Protein AF-A0A535RV03-F1 (afdb_monomer)

Radius of gyration: 15.79 Å; Cα contacts (8 Å, |Δi|>4): 72; chains: 1; bounding box: 38×22×41 Å

pLDDT: mean 71.74, std 14.5, range [43.75, 90.19]

Foldseek 3Di:
DDDPNDQDAAEAADAEDDCVVVVCVVPDDPPPPDDDPQDHHYPVRSVVQVVVCVVVSPRYYYHPSVVVVVVVVVVVD

Sequence (77 aa):
MEIAGKVVLLVYPGVTATNFSNNLAEGRQPASMLAGATSVESAESVAEKILEAVETQAAEVYAENLKQALSSSTLRA

Nearest PDB structures (foldseek):
  8g93-assembly1_B  TM=7.622E-01  e=6.399E+00  Canis lupus familiaris

Structure (mmCIF, N/CA/C/O backbone):
data_AF-A0A535RV03-F1
#
_entry.id   AF-A0A535RV03-F1
#
loop_
_atom_site.group_PDB
_atom_site.id
_atom_site.type_symbol
_atom_site.label_atom_id
_atom_site.label_alt_id
_atom_site.label_comp_id
_atom_site.label_asym_id
_atom_site.label_entity_id
_atom_site.label_seq_id
_atom_site.pdbx_PDB_ins_code
_atom_site.Cartn_x
_atom_site.Cartn_y
_atom_site.Cartn_z
_atom_site.occupancy
_atom_site.B_iso_or_equiv
_atom_site.auth_seq_id
_atom_site.auth_comp_id
_atom_site.auth_asym_id
_atom_site.auth_atom_id
_atom_site.pdbx_PDB_model_num
ATOM 1 N N . MET A 1 1 ? -11.027 -3.131 8.394 1.00 71.44 1 MET A N 1
ATOM 2 C CA . MET A 1 1 ? -11.956 -4.272 8.597 1.00 71.44 1 MET A CA 1
ATOM 3 C C . MET A 1 1 ? -11.456 -5.087 9.778 1.00 71.44 1 MET A C 1
ATOM 5 O O . MET A 1 1 ? -10.249 -5.216 9.894 1.00 71.44 1 MET A O 1
ATOM 9 N N . GLU A 1 2 ? -12.311 -5.611 10.656 1.00 76.06 2 GLU A N 1
ATOM 10 C CA . GLU A 1 2 ? -11.856 -6.441 11.784 1.00 76.06 2 GLU A CA 1
ATOM 11 C C . GLU A 1 2 ? -12.246 -7.906 11.559 1.00 76.06 2 GLU A C 1
ATOM 13 O O . GLU A 1 2 ? -13.408 -8.206 11.290 1.00 76.06 2 G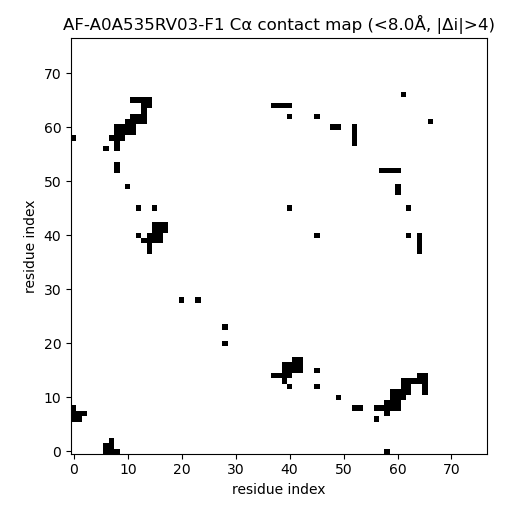LU A O 1
ATOM 18 N N . ILE A 1 3 ? -11.276 -8.819 11.640 1.00 77.75 3 ILE A N 1
ATOM 19 C CA . ILE A 1 3 ? -11.509 -10.265 11.548 1.00 77.75 3 ILE A CA 1
ATOM 20 C C . ILE A 1 3 ? -10.938 -10.912 12.805 1.00 77.75 3 ILE A C 1
ATOM 22 O O . ILE A 1 3 ? -9.727 -10.889 13.018 1.00 77.75 3 ILE A O 1
ATOM 26 N N . ALA A 1 4 ? -11.804 -11.502 13.632 1.00 84.94 4 ALA A N 1
ATOM 27 C CA . ALA A 1 4 ? -11.409 -12.201 14.858 1.00 84.94 4 ALA A CA 1
ATOM 28 C C . ALA A 1 4 ? -10.487 -11.367 15.781 1.00 84.94 4 ALA A C 1
ATOM 30 O O . ALA A 1 4 ? -9.459 -11.864 16.245 1.00 84.94 4 ALA A O 1
ATOM 31 N N . GLY A 1 5 ? -10.820 -10.091 16.013 1.00 83.44 5 GLY A N 1
ATOM 32 C CA . GLY A 1 5 ? -10.026 -9.205 16.872 1.00 83.44 5 GLY A CA 1
ATOM 33 C C . GLY A 1 5 ? -8.797 -8.581 16.204 1.00 83.44 5 GLY A C 1
ATOM 34 O O . GLY A 1 5 ? -7.986 -7.962 16.886 1.00 83.44 5 GLY A O 1
ATOM 35 N N . LYS A 1 6 ? -8.601 -8.779 14.893 1.00 80.56 6 LYS A N 1
ATOM 36 C CA . LYS A 1 6 ? -7.440 -8.266 14.149 1.00 80.56 6 LYS A CA 1
ATOM 37 C C . LYS A 1 6 ? -7.869 -7.238 13.118 1.00 80.56 6 LYS A C 1
ATOM 39 O O . LYS A 1 6 ? -8.755 -7.511 12.308 1.00 80.56 6 LYS A O 1
ATOM 44 N N . VAL A 1 7 ? -7.187 -6.097 13.108 1.00 83.38 7 VAL A N 1
ATOM 45 C CA . VAL A 1 7 ? -7.322 -5.097 12.048 1.00 83.38 7 VAL A CA 1
ATOM 46 C C . VAL A 1 7 ? -6.711 -5.658 10.764 1.00 83.38 7 VAL A C 1
ATOM 4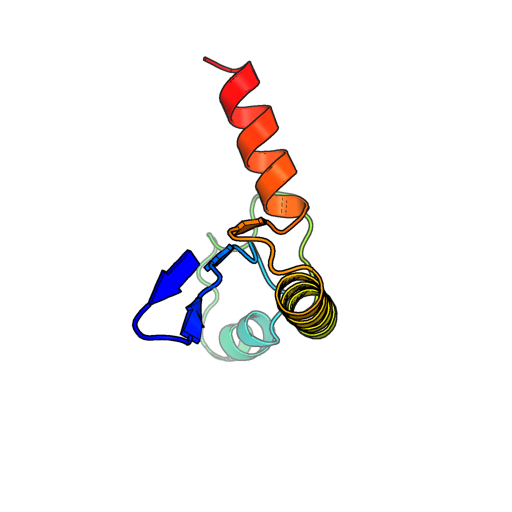8 O O . VAL A 1 7 ? -5.549 -6.058 10.728 1.00 83.38 7 VAL A O 1
ATOM 51 N N . VAL A 1 8 ? -7.525 -5.703 9.717 1.00 83.62 8 VAL A N 1
ATOM 52 C CA . VAL A 1 8 ? -7.165 -6.109 8.361 1.00 83.62 8 VAL A CA 1
ATOM 53 C C . VAL A 1 8 ? -7.368 -4.915 7.436 1.00 83.62 8 VAL A C 1
ATOM 55 O O . VAL A 1 8 ? -8.414 -4.251 7.476 1.00 83.62 8 VAL A O 1
ATOM 58 N N . LEU A 1 9 ? -6.350 -4.664 6.619 1.00 86.06 9 LEU A N 1
ATOM 59 C CA . LEU A 1 9 ? -6.222 -3.520 5.724 1.00 86.06 9 LEU A CA 1
ATOM 60 C C . LEU A 1 9 ? -5.877 -4.043 4.329 1.00 86.06 9 LEU A C 1
ATOM 62 O O . LEU A 1 9 ? -5.145 -5.029 4.199 1.00 86.06 9 LEU A O 1
ATOM 66 N N . LEU A 1 10 ? -6.388 -3.381 3.298 1.00 86.00 10 LEU A N 1
ATOM 67 C CA . LEU A 1 10 ? -6.051 -3.660 1.906 1.00 86.00 10 LEU A CA 1
ATOM 68 C C . LEU A 1 10 ? -5.230 -2.498 1.351 1.00 86.00 10 LEU A C 1
ATOM 70 O O . LEU A 1 10 ? -5.643 -1.343 1.435 1.00 86.00 10 LEU A O 1
ATOM 74 N N . VAL A 1 11 ? -4.066 -2.801 0.778 1.00 84.62 11 VAL A N 1
ATOM 75 C CA . VAL A 1 11 ? -3.185 -1.795 0.177 1.00 84.62 11 VAL A CA 1
ATOM 76 C C . VAL A 1 11 ? -2.985 -2.117 -1.296 1.00 84.62 11 VAL A C 1
ATOM 78 O O . VAL A 1 11 ? -2.585 -3.225 -1.653 1.00 84.62 11 VAL A O 1
ATOM 81 N N . TYR A 1 12 ? -3.253 -1.128 -2.143 1.00 86.06 12 TYR A N 1
ATOM 82 C CA . TYR A 1 12 ? -3.137 -1.195 -3.593 1.00 86.06 12 TYR A CA 1
ATOM 83 C C . TYR A 1 12 ? -1.991 -0.280 -4.053 1.00 86.06 12 TYR A C 1
ATOM 85 O O . TYR A 1 12 ? -2.219 0.899 -4.339 1.00 86.06 12 TYR A O 1
ATOM 93 N N . PRO A 1 13 ? -0.747 -0.788 -4.124 1.00 76.81 13 PRO A N 1
ATOM 94 C CA . PRO A 1 13 ? 0.451 0.035 -4.313 1.00 76.81 13 PRO A CA 1
ATOM 95 C C . PRO A 1 13 ? 0.693 0.501 -5.762 1.00 76.81 13 PRO A C 1
ATOM 97 O O . PRO A 1 13 ? 1.686 1.172 -6.032 1.00 76.81 13 PRO A O 1
ATOM 100 N N . GLY A 1 14 ? -0.182 0.152 -6.712 1.00 80.50 14 GLY A N 1
ATOM 101 C CA . GLY A 1 14 ? 0.015 0.489 -8.124 1.00 80.50 14 GLY A CA 1
ATOM 102 C C . GLY A 1 14 ? 1.308 -0.115 -8.686 1.00 80.50 14 GLY A C 1
ATOM 103 O O . GLY A 1 14 ? 1.593 -1.293 -8.472 1.00 80.50 14 GLY A O 1
ATOM 104 N N . VAL A 1 15 ? 2.085 0.689 -9.422 1.00 78.25 15 VAL A N 1
ATOM 105 C CA . VAL A 1 15 ? 3.427 0.311 -9.900 1.00 78.25 15 VAL A CA 1
ATOM 106 C C . VAL A 1 15 ? 4.481 0.779 -8.896 1.00 78.25 15 VAL A C 1
ATOM 108 O O . VAL A 1 15 ? 4.630 1.982 -8.667 1.00 78.25 15 VAL A O 1
ATOM 111 N N . THR A 1 16 ? 5.237 -0.169 -8.341 1.00 77.94 16 THR A N 1
ATOM 112 C CA . THR A 1 16 ? 6.342 0.092 -7.407 1.00 77.94 16 THR A CA 1
ATOM 113 C C . THR A 1 16 ? 7.691 -0.036 -8.114 1.00 77.94 16 THR A C 1
ATOM 115 O O . THR A 1 16 ? 7.946 -1.017 -8.818 1.00 77.94 16 THR A O 1
ATOM 118 N N . ALA A 1 17 ? 8.574 0.940 -7.909 1.00 76.69 17 ALA A N 1
ATOM 119 C CA . ALA A 1 17 ? 9.940 0.926 -8.397 1.00 76.69 17 ALA A CA 1
ATOM 120 C C . ALA A 1 17 ? 10.691 -0.161 -7.641 1.00 76.69 17 ALA A C 1
ATOM 122 O O . ALA A 1 17 ? 11.023 -0.037 -6.465 1.00 76.69 17 ALA A O 1
ATOM 123 N N . THR A 1 18 ? 10.945 -1.249 -8.347 1.00 71.75 18 THR A N 1
ATOM 124 C CA . THR A 1 18 ? 11.791 -2.330 -7.873 1.00 71.75 18 THR A CA 1
ATOM 125 C C . THR A 1 18 ? 12.986 -2.425 -8.803 1.00 71.75 18 THR A C 1
ATOM 127 O O . THR A 1 18 ? 12.904 -2.102 -9.990 1.00 71.75 18 THR A O 1
ATOM 130 N N . ASN A 1 19 ? 14.103 -2.944 -8.299 1.00 66.94 19 ASN A N 1
ATOM 131 C CA . ASN A 1 19 ? 15.262 -3.234 -9.143 1.00 66.94 19 ASN A CA 1
ATOM 132 C C . ASN A 1 19 ? 15.023 -4.452 -10.071 1.00 66.94 19 ASN A C 1
ATOM 134 O O . ASN A 1 19 ? 15.961 -5.002 -10.646 1.00 66.94 19 ASN A O 1
ATOM 138 N N . PHE A 1 20 ? 13.771 -4.909 -10.203 1.00 63.75 20 PHE A N 1
ATOM 139 C CA . PHE A 1 20 ? 13.359 -6.035 -11.035 1.00 63.75 20 PHE A CA 1
ATOM 140 C C . PHE A 1 20 ? 13.667 -5.783 -12.515 1.00 63.75 20 PHE A C 1
ATOM 142 O O . PHE A 1 20 ? 14.165 -6.674 -13.195 1.00 63.75 20 PHE A O 1
ATOM 149 N N . SER A 1 21 ? 13.484 -4.549 -12.994 1.00 53.34 21 SER A N 1
ATOM 150 C CA . SER A 1 21 ? 13.808 -4.147 -14.371 1.00 53.34 21 SER A CA 1
ATOM 151 C C . SER A 1 21 ? 15.307 -4.231 -14.676 1.00 53.34 21 SER A C 1
ATOM 153 O O . SER A 1 21 ? 15.684 -4.655 -15.766 1.00 53.34 21 SER A O 1
ATOM 155 N N . ASN A 1 22 ? 16.160 -3.882 -13.705 1.00 53.16 22 ASN A N 1
ATOM 156 C CA . ASN A 1 22 ? 17.614 -4.008 -13.841 1.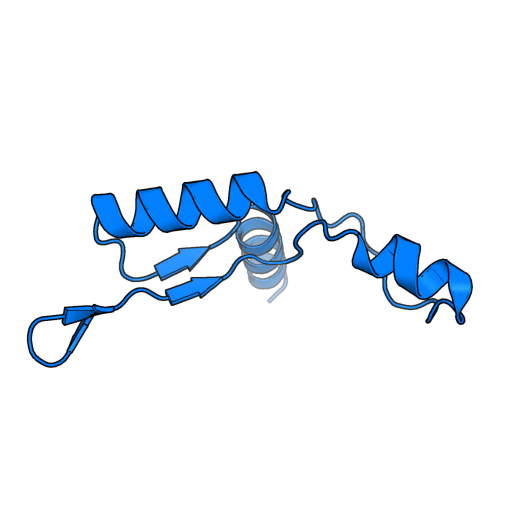00 53.16 22 ASN A CA 1
ATOM 157 C C . ASN A 1 22 ? 18.061 -5.479 -13.837 1.00 53.16 22 ASN A C 1
ATOM 159 O O . ASN A 1 22 ? 18.950 -5.835 -14.598 1.00 53.16 22 ASN A O 1
ATOM 163 N N . ASN A 1 23 ? 17.396 -6.349 -13.068 1.00 53.59 23 ASN A N 1
ATOM 164 C CA . ASN A 1 23 ? 17.647 -7.797 -13.105 1.00 53.59 23 ASN A CA 1
ATOM 165 C C . ASN A 1 23 ? 17.107 -8.467 -14.387 1.00 53.59 23 ASN A C 1
ATOM 167 O O . ASN A 1 23 ? 17.663 -9.452 -14.861 1.00 53.59 23 ASN A O 1
ATOM 171 N N . LEU A 1 24 ? 16.038 -7.933 -14.986 1.00 51.78 24 LEU A N 1
ATOM 172 C CA . LEU A 1 24 ? 15.491 -8.401 -16.268 1.00 51.78 24 LEU A CA 1
ATOM 173 C C . LEU A 1 24 ? 16.346 -7.992 -17.476 1.00 51.78 24 LEU A C 1
ATOM 175 O O . LEU A 1 24 ? 16.351 -8.692 -18.493 1.00 51.78 24 LEU A O 1
ATOM 179 N N . ALA A 1 25 ? 17.068 -6.871 -17.383 1.00 50.12 25 ALA A N 1
ATOM 180 C CA . ALA A 1 25 ? 17.965 -6.401 -18.438 1.00 50.12 25 ALA A CA 1
ATOM 181 C C . ALA A 1 25 ? 19.112 -7.391 -18.721 1.00 50.12 25 ALA A C 1
ATOM 183 O O . ALA A 1 25 ? 19.560 -7.482 -19.861 1.00 50.12 25 ALA A O 1
ATOM 184 N N . GLU A 1 26 ? 19.513 -8.202 -17.737 1.00 57.03 26 GLU A N 1
ATOM 185 C CA . GLU A 1 26 ? 20.500 -9.275 -17.918 1.00 57.03 26 GLU A CA 1
ATOM 186 C C . GLU A 1 26 ? 19.935 -10.515 -18.654 1.00 57.03 26 GLU A C 1
ATOM 188 O O . GLU A 1 26 ? 20.703 -11.380 -19.069 1.00 57.03 26 GLU A O 1
ATOM 193 N N . GLY A 1 27 ? 18.611 -10.608 -18.874 1.00 54.94 27 GLY A N 1
ATOM 194 C CA . GLY A 1 27 ? 17.954 -11.850 -19.322 1.00 54.94 27 GLY A CA 1
ATOM 195 C C . GLY A 1 27 ? 17.008 -11.793 -20.531 1.00 54.94 27 GLY A C 1
ATOM 196 O O . GLY A 1 27 ? 16.642 -12.862 -21.014 1.00 54.94 27 GLY A O 1
ATOM 197 N N . ARG A 1 28 ? 16.645 -10.606 -21.045 1.00 54.25 28 ARG A N 1
ATOM 198 C CA . ARG A 1 28 ? 15.657 -10.285 -22.118 1.00 54.25 28 ARG A CA 1
ATOM 199 C C . ARG A 1 28 ? 14.539 -9.423 -21.539 1.00 54.25 28 ARG A C 1
ATOM 201 O O . ARG A 1 28 ? 13.709 -9.890 -20.766 1.00 54.25 28 ARG A O 1
ATOM 208 N N . GLN A 1 29 ? 14.467 -8.178 -21.993 1.00 51.16 29 GLN A N 1
ATOM 209 C CA . GLN A 1 29 ? 13.344 -7.291 -21.704 1.00 51.16 29 GLN A CA 1
ATOM 210 C C . GLN A 1 29 ? 12.083 -7.765 -22.454 1.00 51.16 29 GLN A C 1
ATOM 212 O O . GLN A 1 29 ? 12.107 -7.817 -23.687 1.00 51.16 29 GLN A O 1
ATOM 217 N N . PRO A 1 30 ? 10.945 -8.043 -21.790 1.00 51.38 30 PRO A N 1
ATOM 218 C CA . PRO A 1 30 ? 9.662 -7.981 -22.468 1.00 51.38 30 PRO A CA 1
ATOM 219 C C . PRO A 1 30 ? 9.336 -6.503 -22.710 1.00 51.38 30 PRO A C 1
ATOM 221 O O . PRO A 1 30 ? 9.054 -5.748 -21.779 1.00 51.38 30 PRO A O 1
ATOM 224 N N . ALA A 1 31 ? 9.360 -6.095 -23.978 1.00 51.31 31 ALA A N 1
ATOM 225 C CA . ALA A 1 31 ? 9.124 -4.733 -24.470 1.00 51.31 31 ALA A CA 1
ATOM 226 C C . ALA A 1 31 ? 7.739 -4.123 -24.131 1.00 51.31 31 ALA A C 1
ATOM 228 O O . ALA A 1 31 ? 7.397 -3.067 -24.649 1.00 51.31 31 ALA A O 1
ATOM 229 N N . SER A 1 32 ? 6.932 -4.759 -23.272 1.00 51.06 32 SER A N 1
ATOM 230 C CA . SER A 1 32 ? 5.611 -4.255 -22.868 1.00 51.06 32 SER A CA 1
ATOM 231 C C . SER A 1 32 ? 5.583 -3.564 -21.499 1.00 51.06 32 SER A C 1
ATOM 233 O O . SER A 1 32 ? 4.569 -2.968 -21.155 1.00 51.06 32 SER A O 1
ATOM 235 N N . MET A 1 33 ? 6.668 -3.609 -20.711 1.00 51.00 33 MET A N 1
ATOM 236 C CA . MET A 1 33 ? 6.600 -3.184 -19.302 1.00 51.00 33 MET A CA 1
ATOM 237 C C . MET A 1 33 ? 6.723 -1.666 -19.074 1.00 51.00 33 MET A C 1
ATOM 239 O O . MET A 1 33 ? 6.466 -1.199 -17.971 1.00 51.00 33 MET A O 1
ATOM 243 N N . LEU A 1 34 ? 7.089 -0.875 -20.088 1.00 52.53 34 LEU A N 1
ATOM 244 C CA . LEU A 1 34 ? 7.298 0.573 -19.946 1.00 52.53 34 LEU A CA 1
ATOM 245 C C . LEU A 1 34 ? 6.844 1.330 -21.201 1.00 52.53 34 LEU A C 1
ATOM 247 O O . LEU A 1 34 ? 7.650 1.899 -21.929 1.00 52.53 34 LEU A O 1
ATOM 251 N N . ALA A 1 35 ? 5.541 1.333 -21.472 1.00 43.75 35 ALA A N 1
ATOM 252 C CA . ALA A 1 35 ? 4.946 2.202 -22.491 1.00 43.75 35 ALA A CA 1
ATOM 253 C C . ALA A 1 35 ? 3.723 2.948 -21.937 1.00 43.75 35 ALA A C 1
ATOM 255 O O . ALA A 1 35 ? 2.651 2.975 -22.532 1.00 43.75 35 ALA A O 1
ATOM 256 N N . GLY A 1 36 ? 3.888 3.553 -20.767 1.00 46.78 36 GLY A N 1
ATOM 257 C CA . GLY A 1 36 ? 2.938 4.503 -20.213 1.00 46.78 36 GLY A CA 1
ATOM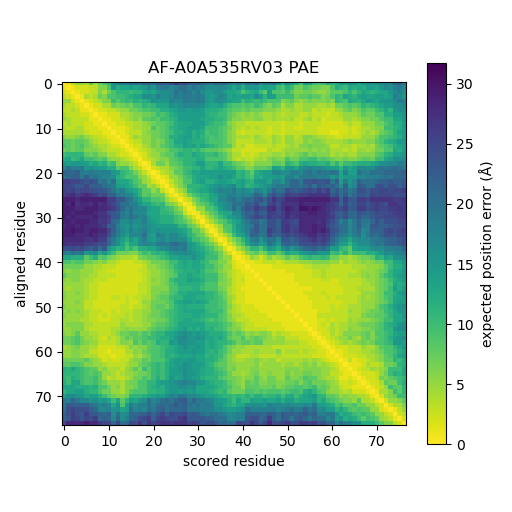 258 C C . GLY A 1 36 ? 3.636 5.294 -19.125 1.00 46.78 36 GLY A C 1
ATOM 259 O O . GLY A 1 36 ? 4.285 4.703 -18.268 1.00 46.78 36 GLY A O 1
ATOM 260 N N . ALA A 1 37 ? 3.543 6.620 -19.175 1.00 50.56 37 ALA A N 1
ATOM 261 C CA . ALA A 1 37 ? 4.069 7.542 -18.170 1.00 50.56 37 ALA A CA 1
ATOM 262 C C . ALA A 1 37 ? 3.288 7.441 -16.842 1.00 50.56 37 ALA A C 1
ATOM 264 O O . ALA A 1 37 ? 2.774 8.426 -16.321 1.00 50.56 37 ALA A O 1
ATOM 265 N N . THR A 1 38 ? 3.131 6.232 -16.315 1.00 57.59 38 THR A N 1
ATOM 266 C CA . THR A 1 38 ? 2.586 5.983 -14.988 1.00 57.59 38 THR A CA 1
ATOM 267 C C . THR A 1 38 ? 3.660 6.358 -13.984 1.00 57.59 38 THR A C 1
ATOM 269 O O . THR A 1 38 ? 4.739 5.770 -13.992 1.00 57.59 38 THR A O 1
ATOM 272 N N . SER A 1 39 ? 3.376 7.357 -13.145 1.00 66.56 39 SER A N 1
ATOM 273 C CA . SER A 1 39 ? 4.219 7.694 -11.998 1.00 66.56 39 SER A CA 1
ATOM 274 C C . SER A 1 39 ? 4.510 6.418 -11.199 1.00 66.56 39 SER A C 1
ATOM 276 O O . SER A 1 39 ? 3.600 5.629 -10.935 1.00 66.56 39 SER A O 1
ATOM 278 N N . VAL A 1 40 ? 5.775 6.168 -10.876 1.00 74.19 40 VAL A N 1
ATOM 279 C CA . VAL A 1 40 ? 6.211 4.966 -10.157 1.00 74.19 40 VAL A CA 1
ATOM 280 C C . VAL A 1 40 ? 6.594 5.380 -8.738 1.00 74.19 40 VAL A C 1
ATOM 282 O O . VAL A 1 40 ? 7.382 6.308 -8.574 1.00 74.19 40 VAL A O 1
ATOM 285 N N . GLU A 1 41 ? 6.053 4.710 -7.718 1.00 80.44 41 GLU A N 1
ATOM 286 C CA . GLU A 1 41 ? 6.402 4.978 -6.310 1.00 80.44 41 GLU A CA 1
ATOM 287 C C . GLU A 1 41 ? 7.563 4.087 -5.859 1.00 80.44 41 GLU A C 1
ATOM 289 O O . GLU A 1 41 ? 7.657 2.939 -6.289 1.00 80.44 41 GLU A O 1
ATOM 294 N N . SER A 1 42 ? 8.457 4.581 -4.998 1.00 84.00 42 SER A N 1
ATOM 295 C CA . SER A 1 42 ? 9.522 3.744 -4.430 1.00 84.00 42 SER A CA 1
ATOM 296 C C . SER A 1 42 ? 8.971 2.712 -3.442 1.00 84.00 42 SER A C 1
ATOM 298 O O . SER A 1 42 ? 7.880 2.880 -2.892 1.00 84.00 42 SER A O 1
ATOM 300 N N . ALA A 1 43 ? 9.729 1.641 -3.197 1.00 84.75 43 ALA A N 1
ATOM 301 C CA . ALA A 1 43 ? 9.352 0.630 -2.209 1.00 84.75 43 ALA A CA 1
ATOM 302 C C . ALA A 1 43 ? 9.246 1.227 -0.794 1.00 84.75 43 ALA A C 1
ATOM 304 O O . ALA A 1 43 ? 8.344 0.869 -0.041 1.00 84.75 43 ALA A O 1
ATOM 305 N N . GLU A 1 44 ? 10.124 2.174 -0.461 1.00 88.44 44 GLU A N 1
ATOM 306 C CA . GLU A 1 44 ? 10.115 2.910 0.803 1.00 88.44 44 GLU A CA 1
ATOM 307 C C . GLU A 1 44 ? 8.834 3.737 0.950 1.00 88.44 44 GLU A C 1
ATOM 309 O O . GLU A 1 44 ? 8.166 3.655 1.975 1.00 88.44 44 GLU A O 1
ATOM 314 N N . SER A 1 45 ? 8.429 4.453 -0.103 1.00 85.75 45 SER A N 1
ATOM 315 C CA . SER A 1 45 ? 7.197 5.248 -0.084 1.00 85.75 45 SER A CA 1
ATOM 316 C C . SER A 1 45 ? 5.949 4.370 0.059 1.00 85.75 45 SER A C 1
ATOM 318 O O . SER A 1 45 ? 5.023 4.713 0.794 1.00 85.75 45 SER A O 1
ATOM 320 N N . VAL A 1 46 ? 5.927 3.194 -0.579 1.00 86.62 46 VAL A N 1
ATOM 321 C CA . VAL A 1 46 ? 4.850 2.212 -0.379 1.00 86.62 46 VAL A CA 1
ATOM 322 C C . VAL A 1 46 ? 4.824 1.706 1.068 1.00 86.62 46 VAL A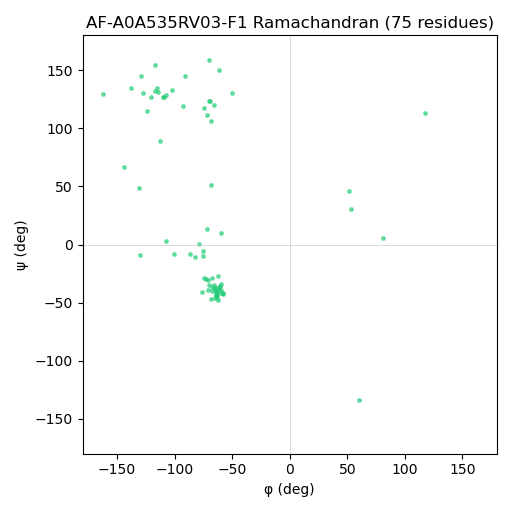 C 1
ATOM 324 O O . VAL A 1 46 ? 3.743 1.567 1.641 1.00 86.62 46 VAL A O 1
ATOM 327 N N . ALA A 1 47 ? 5.984 1.455 1.679 1.00 89.31 47 ALA A N 1
ATOM 328 C CA . ALA A 1 47 ? 6.070 1.010 3.069 1.00 89.31 47 ALA A CA 1
ATOM 329 C C . ALA A 1 47 ? 5.552 2.070 4.058 1.00 89.31 47 ALA A C 1
ATOM 331 O O . ALA A 1 47 ? 4.809 1.729 4.979 1.00 89.31 47 ALA A O 1
ATOM 332 N N . GLU A 1 48 ? 5.873 3.346 3.840 1.00 89.56 48 GLU A N 1
ATOM 333 C CA . GLU A 1 48 ? 5.353 4.460 4.646 1.00 89.56 48 GLU A CA 1
ATOM 334 C C . GLU A 1 48 ? 3.822 4.537 4.594 1.00 89.56 48 GLU A C 1
ATOM 336 O O . GLU A 1 48 ? 3.173 4.676 5.629 1.00 89.56 48 GLU A O 1
ATOM 341 N N . LYS A 1 49 ? 3.219 4.334 3.419 1.00 86.25 49 LYS A N 1
ATOM 342 C CA . LYS A 1 49 ? 1.753 4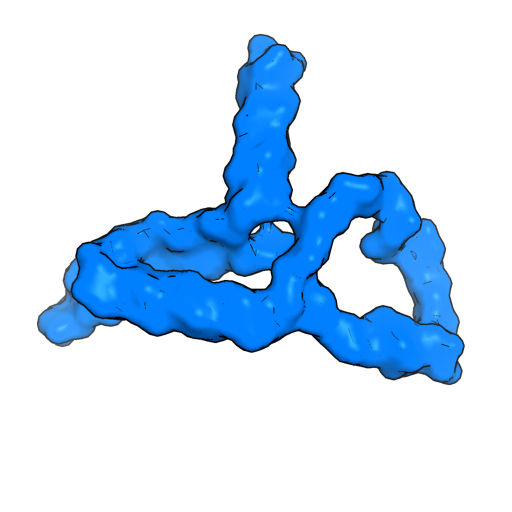.304 3.279 1.00 86.25 49 LYS A CA 1
ATOM 343 C C . LYS A 1 49 ? 1.102 3.135 4.002 1.00 86.25 49 LYS A C 1
ATOM 345 O O . LYS A 1 49 ? -0.007 3.268 4.511 1.00 86.25 49 LYS A O 1
ATOM 350 N N . ILE A 1 50 ? 1.764 1.978 4.038 1.00 87.81 50 ILE A N 1
ATOM 351 C CA . ILE A 1 50 ? 1.282 0.827 4.811 1.00 87.81 50 ILE A CA 1
ATOM 352 C C . ILE A 1 50 ? 1.278 1.174 6.303 1.00 87.81 50 ILE A C 1
ATOM 354 O O . ILE A 1 50 ? 0.308 0.865 6.992 1.00 87.81 50 ILE A O 1
ATOM 358 N N . LEU A 1 51 ? 2.332 1.830 6.796 1.00 90.19 51 LEU A N 1
ATOM 359 C CA . LEU A 1 51 ? 2.408 2.274 8.189 1.00 90.19 51 LEU A CA 1
ATOM 360 C C . LEU A 1 51 ? 1.297 3.280 8.515 1.00 90.19 51 LEU A C 1
ATOM 362 O O . LEU A 1 51 ? 0.560 3.072 9.477 1.00 90.19 51 LEU A O 1
ATOM 366 N N . GLU A 1 52 ? 1.101 4.290 7.667 1.00 86.50 52 GLU A N 1
ATOM 367 C CA . GLU A 1 52 ? 0.011 5.260 7.816 1.00 86.50 52 GLU A CA 1
ATOM 368 C C . GLU A 1 52 ? -1.366 4.570 7.836 1.00 86.50 52 GLU A C 1
ATOM 370 O O . GLU A 1 52 ? -2.212 4.883 8.675 1.00 86.50 52 GLU A O 1
ATOM 375 N N . ALA A 1 53 ? -1.595 3.582 6.963 1.00 86.94 53 ALA A N 1
ATOM 376 C CA . ALA A 1 53 ? -2.842 2.813 6.922 1.00 86.94 53 ALA A CA 1
ATOM 377 C C . ALA A 1 53 ? -3.122 2.083 8.243 1.00 86.94 53 ALA A C 1
ATOM 379 O O . ALA A 1 53 ? -4.269 2.005 8.689 1.00 86.94 53 ALA A O 1
ATOM 380 N N . VAL A 1 54 ? -2.072 1.540 8.864 1.00 87.31 54 VAL A N 1
ATOM 381 C CA . VAL A 1 54 ? -2.156 0.845 10.151 1.00 87.31 54 VAL A CA 1
ATOM 382 C C . VAL A 1 54 ? -2.482 1.825 1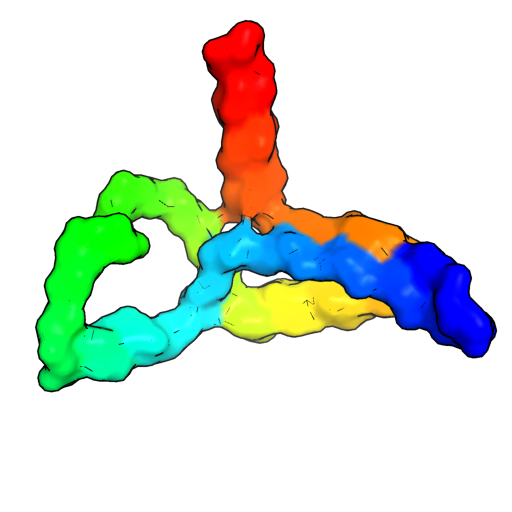1.271 1.00 87.31 54 VAL A C 1
ATOM 384 O O . VAL A 1 54 ? -3.394 1.561 12.054 1.00 87.31 54 VAL A O 1
ATOM 387 N N . GLU A 1 55 ? -1.787 2.960 11.327 1.00 88.31 55 GLU A N 1
ATOM 388 C CA . GLU A 1 55 ? -1.989 3.984 12.358 1.00 88.31 55 GLU A CA 1
ATOM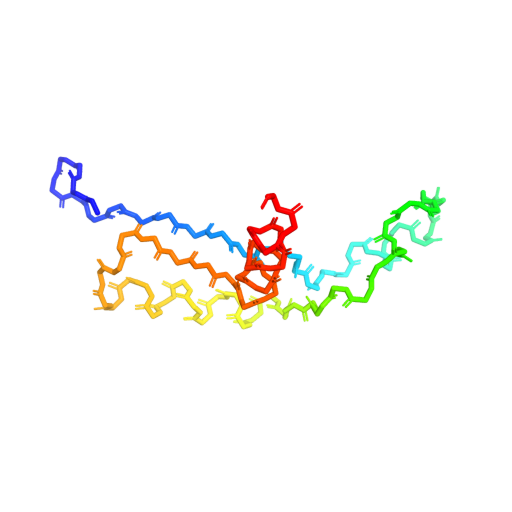 389 C C . GLU A 1 55 ? -3.384 4.613 12.282 1.00 88.31 55 GLU A C 1
ATOM 391 O O . GLU A 1 55 ? -4.039 4.823 13.303 1.00 88.31 55 GLU A O 1
ATOM 396 N N . THR A 1 56 ? -3.865 4.862 11.065 1.00 87.06 56 THR A N 1
ATOM 397 C CA . THR A 1 56 ? -5.173 5.482 10.811 1.00 87.06 56 THR A CA 1
ATOM 398 C C . THR A 1 56 ? -6.328 4.482 10.762 1.00 87.06 56 THR A C 1
ATOM 400 O O . THR A 1 56 ? -7.489 4.889 10.714 1.00 87.06 56 THR A O 1
ATOM 403 N N . GLN A 1 57 ? -6.035 3.176 10.781 1.00 84.69 57 GLN A N 1
ATOM 404 C CA . GLN A 1 57 ? -6.999 2.087 10.583 1.00 84.69 57 GLN A CA 1
ATOM 405 C C . GLN A 1 57 ? -7.821 2.220 9.285 1.00 84.69 57 GLN A C 1
ATOM 407 O O . GLN A 1 57 ? -8.973 1.777 9.209 1.00 84.69 57 GLN A O 1
ATOM 412 N N . ALA A 1 58 ? -7.236 2.821 8.246 1.00 82.75 58 ALA A N 1
ATOM 413 C CA . ALA A 1 58 ? -7.887 2.999 6.955 1.00 82.75 58 ALA A CA 1
ATOM 414 C C . ALA A 1 58 ? -8.144 1.641 6.282 1.00 82.75 58 ALA A C 1
ATOM 416 O O . ALA A 1 58 ? -7.216 0.892 5.996 1.00 82.75 58 ALA A O 1
ATOM 417 N N . ALA A 1 59 ? -9.408 1.310 5.997 1.00 81.81 59 ALA A N 1
ATOM 418 C CA . ALA A 1 59 ? -9.764 -0.009 5.462 1.00 81.81 59 ALA A CA 1
ATOM 419 C C . ALA A 1 59 ? -9.103 -0.322 4.106 1.00 81.81 59 ALA A C 1
ATOM 421 O O . ALA A 1 59 ? -8.728 -1.472 3.862 1.00 81.81 59 ALA A O 1
ATOM 422 N N . GLU A 1 60 ? -8.943 0.695 3.257 1.00 85.31 60 GLU A N 1
ATOM 423 C CA . GLU A 1 60 ? -8.322 0.590 1.940 1.00 85.31 60 GLU A CA 1
ATOM 424 C C . GLU A 1 60 ? -7.401 1.783 1.683 1.00 85.31 60 GLU A C 1
ATOM 426 O O . GLU A 1 60 ? -7.786 2.935 1.900 1.00 85.31 60 GLU A O 1
ATOM 431 N N . VAL A 1 61 ? -6.200 1.512 1.172 1.00 84.06 61 VAL A N 1
ATOM 432 C CA . VAL A 1 61 ? -5.224 2.536 0.789 1.00 84.06 61 VAL A CA 1
ATOM 433 C C . VAL A 1 61 ? -4.761 2.302 -0.639 1.00 84.06 61 VAL A C 1
ATOM 435 O O . VAL A 1 61 ? -4.369 1.201 -1.016 1.00 84.06 61 VAL A O 1
ATOM 438 N N . TYR A 1 62 ? -4.795 3.365 -1.435 1.00 83.88 62 TYR A N 1
ATOM 439 C CA . TYR A 1 62 ? -4.423 3.350 -2.845 1.00 83.88 62 TYR A CA 1
ATOM 440 C C . TYR A 1 62 ? -3.196 4.231 -3.057 1.00 83.88 62 TYR A C 1
ATOM 442 O O . TYR A 1 62 ? -3.156 5.368 -2.580 1.00 83.88 62 TYR A O 1
ATOM 450 N N . ALA A 1 63 ? -2.222 3.732 -3.811 1.00 81.38 63 ALA A N 1
ATOM 451 C CA . ALA A 1 63 ? -1.125 4.548 -4.302 1.00 81.38 63 ALA A CA 1
ATOM 452 C C . ALA A 1 63 ? -1.638 5.669 -5.219 1.00 81.38 63 ALA A C 1
ATOM 454 O O . ALA A 1 63 ? -2.660 5.530 -5.899 1.00 81.38 63 ALA A O 1
ATOM 455 N N . GLU A 1 64 ? -0.932 6.799 -5.247 1.00 79.19 64 GLU A N 1
ATOM 456 C CA . GLU A 1 64 ? -1.408 7.992 -5.959 1.00 79.19 64 GLU A CA 1
ATOM 457 C C . GLU A 1 64 ? -1.430 7.774 -7.473 1.00 79.19 64 GLU A C 1
ATOM 459 O O . GLU A 1 64 ? -2.369 8.179 -8.161 1.00 79.19 64 GLU A O 1
ATOM 464 N N . ASN A 1 65 ? -0.446 7.041 -7.993 1.00 72.12 65 ASN A N 1
ATOM 465 C CA . ASN A 1 65 ? -0.408 6.634 -9.395 1.00 72.12 65 ASN A CA 1
ATOM 466 C C . ASN A 1 65 ? -1.625 5.785 -9.803 1.00 72.12 65 ASN A C 1
ATOM 468 O O . ASN A 1 65 ? -2.125 5.916 -10.921 1.00 72.12 65 ASN A O 1
ATOM 472 N N . LEU A 1 66 ? -2.142 4.962 -8.890 1.00 76.19 66 LEU A N 1
ATOM 473 C CA . LEU A 1 66 ? -3.336 4.160 -9.109 1.00 76.19 66 LEU A CA 1
ATOM 474 C C . LEU A 1 66 ? -4.609 5.010 -9.018 1.00 76.19 66 LEU A C 1
ATOM 476 O O . LEU A 1 66 ? -5.485 4.872 -9.869 1.00 76.19 66 LEU A O 1
ATOM 480 N N . LYS A 1 67 ? -4.701 5.941 -8.058 1.00 77.62 67 LYS A N 1
ATOM 481 C CA . LYS A 1 67 ? -5.830 6.889 -7.969 1.00 77.62 67 LYS A CA 1
ATOM 482 C C . LYS A 1 67 ? -5.977 7.715 -9.249 1.00 77.62 67 LYS A C 1
ATOM 484 O O . LYS A 1 67 ? -7.088 7.890 -9.748 1.00 77.62 67 LYS A O 1
ATOM 489 N N . GLN A 1 68 ? -4.863 8.176 -9.816 1.00 70.19 68 GLN A N 1
ATOM 490 C CA . GLN A 1 68 ? -4.852 8.919 -11.080 1.00 70.19 68 GLN A CA 1
ATOM 491 C C . GLN A 1 68 ? -5.335 8.062 -12.261 1.00 70.19 68 GLN A C 1
ATOM 493 O O . GLN A 1 68 ? -6.150 8.521 -13.070 1.00 70.19 68 GLN A O 1
ATOM 498 N N . ALA A 1 69 ? -4.893 6.805 -12.344 1.00 68.31 69 ALA A N 1
ATOM 499 C CA . ALA A 1 69 ? -5.359 5.862 -13.360 1.00 68.31 69 ALA A CA 1
ATOM 500 C C . ALA A 1 69 ? -6.868 5.563 -13.231 1.00 68.31 69 ALA A C 1
ATOM 502 O O . ALA A 1 69 ? -7.596 5.586 -14.223 1.00 68.31 69 ALA A O 1
ATOM 503 N N . LEU A 1 70 ? -7.374 5.354 -12.014 1.00 70.38 70 LEU A N 1
ATOM 504 C CA . LEU A 1 70 ? -8.799 5.091 -11.765 1.00 70.38 70 LEU A CA 1
ATOM 505 C C . LEU A 1 70 ? -9.685 6.316 -12.060 1.00 70.38 70 LEU A C 1
ATOM 507 O O . LEU A 1 70 ? -10.756 6.186 -12.660 1.00 70.38 70 LEU A O 1
ATOM 511 N N . SER A 1 71 ? -9.220 7.515 -11.704 1.00 66.81 71 SER A N 1
ATOM 512 C CA . SER A 1 71 ? -9.919 8.780 -11.971 1.00 66.81 71 SER A CA 1
ATOM 513 C C . SER A 1 71 ? -10.032 9.066 -13.474 1.00 66.81 71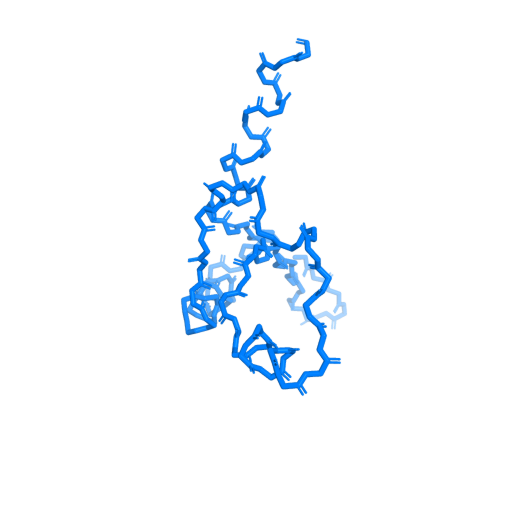 SER A C 1
ATOM 515 O O . SER A 1 71 ? -11.114 9.351 -13.989 1.00 66.81 71 SER A O 1
ATOM 517 N N . SER A 1 72 ? -8.934 8.893 -14.214 1.00 60.47 72 SER A N 1
ATOM 518 C CA . SER A 1 72 ? -8.916 9.076 -15.672 1.00 60.47 72 SER A CA 1
ATOM 519 C C . SER A 1 72 ? -9.742 8.033 -16.437 1.00 60.47 72 SER A C 1
ATOM 521 O O . SER A 1 72 ? -10.292 8.353 -17.491 1.00 60.47 72 SER A O 1
ATOM 523 N N . SER A 1 73 ? -9.882 6.817 -15.899 1.00 58.31 73 SER A N 1
ATOM 524 C CA . SER A 1 73 ? -10.733 5.761 -16.470 1.00 58.31 73 SER A CA 1
ATOM 525 C C . SER A 1 73 ? -12.224 6.072 -16.319 1.00 58.31 73 SER A C 1
ATOM 527 O O . SER A 1 73 ? -13.003 5.842 -17.239 1.00 58.31 73 SER A O 1
ATOM 529 N N . THR A 1 74 ? -12.615 6.640 -15.176 1.00 54.56 74 THR A N 1
ATOM 530 C CA . THR A 1 74 ? -14.015 6.973 -14.860 1.00 54.56 74 THR A CA 1
ATOM 531 C C . THR A 1 74 ? -14.527 8.157 -15.688 1.00 54.56 74 THR A C 1
ATOM 533 O O . THR A 1 74 ? -15.694 8.199 -16.050 1.00 54.56 74 THR A O 1
ATOM 536 N N . LEU A 1 75 ? -13.648 9.094 -16.057 1.00 48.25 75 LEU A N 1
ATOM 537 C CA . LEU A 1 75 ? -13.977 10.243 -16.915 1.00 48.25 75 LEU A CA 1
ATOM 538 C C . LEU A 1 75 ? -14.144 9.894 -18.407 1.00 48.25 75 LEU A C 1
ATOM 540 O O . LEU A 1 75 ? -14.480 10.771 -19.200 1.00 48.25 75 LEU A O 1
ATOM 544 N N . ARG A 1 76 ? -13.867 8.647 -18.810 1.00 49.62 76 ARG A N 1
ATOM 545 C CA . ARG A 1 76 ? -13.950 8.183 -20.206 1.00 49.62 76 ARG A CA 1
ATOM 546 C C . ARG A 1 76 ? -15.141 7.258 -20.497 1.00 49.62 76 ARG A C 1
ATOM 548 O O . ARG A 1 76 ? -15.228 6.778 -21.626 1.00 49.62 76 ARG A O 1
ATOM 555 N N . ALA A 1 77 ? -16.011 7.010 -19.515 1.00 46.22 77 ALA A N 1
ATOM 556 C CA . ALA A 1 77 ? -17.218 6.190 -19.650 1.00 46.22 77 ALA A CA 1
ATOM 557 C C . ALA A 1 77 ? -18.472 7.040 -19.899 1.00 46.22 77 ALA A C 1
ATOM 559 O O . ALA A 1 77 ? -18.562 8.143 -19.314 1.00 46.22 77 ALA A O 1
#

Mean predicted aligned error: 10.62 Å

Secondary structure (DSSP, 8-state):
-EETTEE--EEE--SEE-THHHHHHTT---TTSS-S----EEHHHHHHHHHHHHHHT-SEEE-HHHHHHHHHHHTT-

Solvent-accessible surface area (backbone atoms only — not comparable to full-atom values): 4782 Å² total; per-residue (Å²): 73,77,57,97,93,36,87,46,68,46,76,45,62,61,54,59,56,59,71,60,64,66,62,32,65,80,74,64,72,69,91,74,82,78,85,66,96,66,62,64,43,46,57,66,60,50,50,52,50,52,51,52,32,62,78,69,61,41,49,67,46,70,27,67,53,38,51,53,52,55,53,60,55,61,75,72,110